Protein AF-A0A2C4HBW7-F1 (afdb_monomer_lite)

Sequence (52 aa):
MDTKQLLTLESRISENRTTEMQSSNLRLVLPQPFYEIYSTSQQIWLMDFRGF

pLDDT: mean 81.38, std 11.74, range [42.75, 91.88]

Foldseek 3Di:
DDQAEDEDPDPDDDVVVVVVCVVVSYAYEDAPVPLVSDDPVSSVRHHYPVVD

InterPro domains:
  IPR011335 Restriction endonuclease type II-like [SSF52980] (2-51)
  IPR015109 Restriction endonuclease, type II, EcoRII, C-terminal [PF09019] (2-52)
  IPR038365 EcoRII,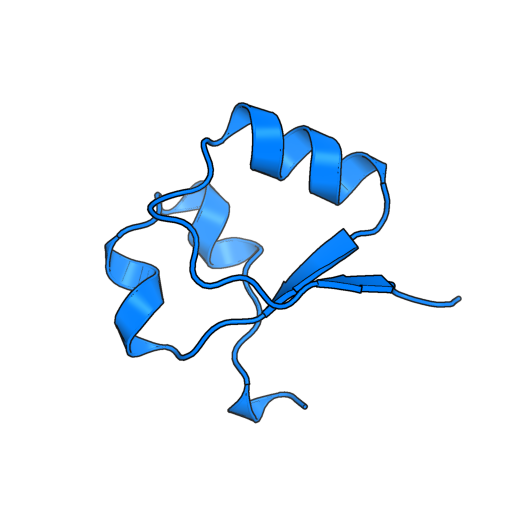 C-terminal domain superfamily [G3DSA:3.40.91.80] (1-52)

Secondary structure (DSSP, 8-state):
---EEE----S---HHHHHHHHHTTEEEB--GGGGGGS-HHHHHH-B-GGG-

Structure (mmCIF, N/CA/C/O backbone):
data_AF-A0A2C4HBW7-F1
#
_entry.id   AF-A0A2C4HBW7-F1
#
loop_
_atom_site.group_PDB
_atom_site.id
_atom_site.type_symbol
_atom_site.label_atom_id
_atom_site.label_alt_id
_atom_site.label_comp_id
_atom_site.label_asym_id
_atom_site.label_entity_id
_atom_site.label_seq_id
_atom_site.pdbx_PDB_ins_code
_atom_site.Cartn_x
_atom_site.Cartn_y
_atom_site.Cartn_z
_atom_site.occupancy
_atom_site.B_iso_or_equiv
_atom_site.auth_seq_id
_atom_site.auth_comp_id
_atom_site.auth_asym_id
_atom_site.auth_atom_id
_atom_site.pdbx_PDB_model_num
ATOM 1 N N . MET A 1 1 ? -20.640 -11.096 -3.563 1.00 42.75 1 MET A N 1
ATOM 2 C CA . MET A 1 1 ? -19.745 -10.265 -2.732 1.00 42.75 1 MET A CA 1
ATOM 3 C C . MET A 1 1 ? -18.933 -9.454 -3.704 1.00 42.75 1 MET A C 1
ATOM 5 O O . MET A 1 1 ? -18.072 -10.000 -4.380 1.00 42.75 1 MET A O 1
ATOM 9 N N . ASP A 1 2 ? -19.335 -8.203 -3.866 1.00 68.56 2 ASP A N 1
ATOM 10 C CA . ASP A 1 2 ? -18.960 -7.362 -4.993 1.00 68.56 2 ASP A CA 1
ATOM 11 C C . ASP A 1 2 ? -17.829 -6.434 -4.564 1.00 68.56 2 ASP A C 1
ATOM 13 O O . ASP A 1 2 ? -18.029 -5.502 -3.785 1.00 68.56 2 ASP A O 1
ATOM 17 N N . THR A 1 3 ? -16.620 -6.720 -5.039 1.00 72.56 3 THR A N 1
ATOM 18 C CA . THR A 1 3 ? -15.439 -5.903 -4.750 1.00 72.56 3 THR A CA 1
ATOM 19 C C . THR A 1 3 ? -15.422 -4.703 -5.686 1.00 72.56 3 THR A C 1
ATOM 21 O O . THR A 1 3 ? -15.285 -4.865 -6.900 1.00 72.56 3 THR A O 1
ATOM 24 N N . LYS A 1 4 ? -15.528 -3.491 -5.133 1.00 77.06 4 LYS A N 1
ATOM 25 C CA . LYS A 1 4 ? -15.389 -2.258 -5.916 1.00 77.06 4 LYS A CA 1
ATOM 26 C C . LYS A 1 4 ? -13.916 -2.023 -6.243 1.00 77.06 4 LYS A C 1
ATOM 28 O O . LYS A 1 4 ? -13.037 -2.223 -5.404 1.00 77.06 4 LYS A O 1
ATOM 33 N N . GLN A 1 5 ? -13.646 -1.585 -7.466 1.00 76.38 5 GLN A N 1
ATOM 34 C CA . GLN A 1 5 ? -12.297 -1.306 -7.955 1.00 76.38 5 GLN A CA 1
ATOM 35 C C . GLN A 1 5 ? -12.239 0.134 -8.452 1.00 76.38 5 GLN A C 1
ATOM 37 O O . GLN A 1 5 ? -13.153 0.589 -9.140 1.00 76.38 5 GLN A O 1
ATOM 42 N N . LEU A 1 6 ? -11.186 0.855 -8.067 1.00 77.25 6 LEU A N 1
ATOM 43 C CA . LEU A 1 6 ? -10.957 2.244 -8.461 1.00 77.25 6 LEU A CA 1
ATOM 44 C C . LEU A 1 6 ? -9.661 2.346 -9.261 1.00 77.25 6 LEU A C 1
ATOM 46 O O . LEU A 1 6 ? -8.612 1.890 -8.805 1.00 77.25 6 LEU A O 1
ATOM 50 N N . LEU A 1 7 ? -9.745 3.006 -10.415 1.00 68.50 7 LEU A N 1
ATOM 51 C CA . LEU A 1 7 ? -8.603 3.395 -11.231 1.00 68.50 7 LEU A CA 1
ATOM 52 C C . LEU A 1 7 ? -8.323 4.889 -11.035 1.00 68.50 7 LEU A C 1
ATOM 54 O O . LEU A 1 7 ? -9.223 5.709 -11.207 1.00 68.50 7 LEU A O 1
ATOM 58 N N . THR A 1 8 ? -7.089 5.253 -10.687 1.00 65.19 8 THR A N 1
ATOM 59 C CA . THR A 1 8 ? -6.675 6.657 -10.543 1.00 65.19 8 THR A CA 1
ATOM 60 C C . THR A 1 8 ? -5.215 6.861 -10.951 1.00 65.19 8 THR A C 1
ATOM 62 O O . THR A 1 8 ? -4.388 5.970 -10.767 1.00 65.19 8 THR A O 1
ATOM 65 N N . LEU A 1 9 ? -4.917 8.038 -11.512 1.00 56.09 9 LEU A N 1
ATOM 66 C CA . LEU A 1 9 ? -3.573 8.514 -11.874 1.00 56.09 9 LEU A CA 1
ATOM 67 C C . LEU A 1 9 ? -3.055 9.581 -10.886 1.00 56.09 9 LEU A C 1
ATOM 69 O O . LEU A 1 9 ? -2.071 10.262 -11.162 1.00 56.09 9 LEU A O 1
ATOM 73 N N . GLU A 1 10 ? -3.723 9.745 -9.740 1.00 57.03 10 GLU A N 1
ATOM 74 C CA . GLU A 1 10 ? -3.284 10.638 -8.664 1.00 57.03 10 GLU A CA 1
ATOM 75 C C . GLU A 1 10 ? -1.981 10.138 -8.014 1.00 57.03 10 GLU A C 1
ATOM 77 O O . GLU A 1 10 ? -1.804 8.952 -7.720 1.00 57.03 10 G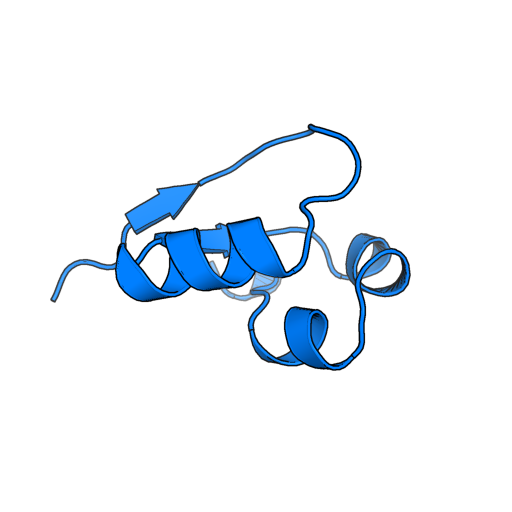LU A O 1
ATOM 82 N N . SER A 1 11 ? -1.060 11.067 -7.758 1.00 60.47 11 SER A N 1
ATOM 83 C CA . SER A 1 11 ? 0.241 10.811 -7.141 1.00 60.47 11 SER A CA 1
ATOM 84 C C . SER A 1 11 ? 0.107 10.376 -5.675 1.00 60.47 11 SER A C 1
ATOM 86 O O . SER A 1 11 ? -0.357 11.152 -4.846 1.00 60.47 11 SER A O 1
ATOM 88 N N . ARG A 1 12 ? 0.580 9.156 -5.375 1.00 68.06 12 ARG A N 1
ATOM 89 C CA . ARG A 1 12 ? 0.815 8.544 -4.046 1.00 68.06 12 ARG A CA 1
ATOM 90 C C . ARG A 1 12 ? -0.334 8.704 -3.036 1.00 68.06 12 ARG A C 1
ATOM 92 O O . ARG A 1 12 ? -0.416 9.677 -2.291 1.00 68.06 12 ARG A O 1
ATOM 99 N N . ILE A 1 13 ? -1.169 7.670 -2.927 1.00 79.06 13 ILE A N 1
ATOM 100 C CA . ILE A 1 13 ? -2.142 7.537 -1.832 1.00 79.06 13 ILE A CA 1
ATOM 101 C C . ILE A 1 13 ? -1.403 7.263 -0.508 1.00 79.06 13 ILE A C 1
ATOM 103 O O . ILE A 1 13 ? -0.535 6.393 -0.440 1.00 79.06 13 ILE A O 1
ATOM 107 N N . SER A 1 14 ? -1.749 8.005 0.550 1.00 85.25 14 SER A N 1
ATOM 108 C CA . SER A 1 14 ? -1.201 7.797 1.897 1.00 85.25 14 SER A CA 1
ATOM 109 C C . SER A 1 14 ? -1.713 6.500 2.532 1.00 85.25 14 SER A C 1
ATOM 111 O O . SER A 1 14 ? -2.792 6.019 2.191 1.00 85.25 14 SER A O 1
ATOM 113 N N . GLU A 1 15 ? -0.987 5.960 3.513 1.00 85.50 15 GLU A N 1
ATOM 114 C CA . GLU A 1 15 ? -1.417 4.747 4.228 1.00 85.50 15 GLU A CA 1
ATOM 115 C C . GLU A 1 15 ? -2.780 4.914 4.914 1.00 85.50 15 GLU A C 1
ATOM 117 O O . GLU A 1 15 ? -3.610 4.012 4.848 1.00 85.50 15 GLU A O 1
ATOM 122 N N . ASN A 1 16 ? -3.071 6.091 5.485 1.00 88.06 16 ASN A N 1
ATOM 123 C CA . ASN A 1 16 ? -4.389 6.369 6.069 1.00 88.06 16 ASN A CA 1
ATOM 124 C C . ASN A 1 16 ? -5.514 6.213 5.042 1.00 88.06 16 ASN A C 1
ATOM 126 O O . ASN A 1 16 ? -6.527 5.579 5.332 1.00 88.06 16 ASN A O 1
ATOM 130 N N . ARG A 1 17 ? -5.322 6.728 3.820 1.00 85.81 17 ARG A N 1
ATOM 131 C CA . ARG A 1 17 ? -6.300 6.528 2.747 1.00 85.81 17 ARG A CA 1
ATOM 132 C C . ARG A 1 17 ? -6.371 5.068 2.306 1.00 85.81 17 ARG A C 1
ATOM 134 O O . ARG A 1 17 ? -7.462 4.591 2.022 1.00 85.81 17 ARG A O 1
ATOM 141 N N . THR A 1 18 ? -5.257 4.333 2.292 1.00 88.62 18 THR A N 1
ATOM 142 C CA . THR A 1 18 ? -5.276 2.879 2.053 1.00 88.62 18 THR A CA 1
ATOM 143 C C . THR A 1 18 ? -6.167 2.151 3.067 1.00 88.62 18 THR A C 1
ATOM 145 O O . THR A 1 18 ? -6.989 1.326 2.668 1.00 88.62 18 THR A O 1
ATOM 148 N N . THR A 1 19 ? -6.083 2.504 4.350 1.00 89.38 19 THR A N 1
ATOM 149 C CA . THR A 1 19 ? -6.939 1.948 5.413 1.00 89.38 19 THR A CA 1
ATOM 150 C C . THR A 1 19 ? -8.419 2.292 5.209 1.00 89.38 19 THR A C 1
ATOM 152 O O . THR A 1 19 ? -9.287 1.428 5.347 1.00 89.38 19 THR A O 1
ATOM 155 N N . GLU A 1 20 ? -8.737 3.532 4.827 1.00 90.38 20 GLU 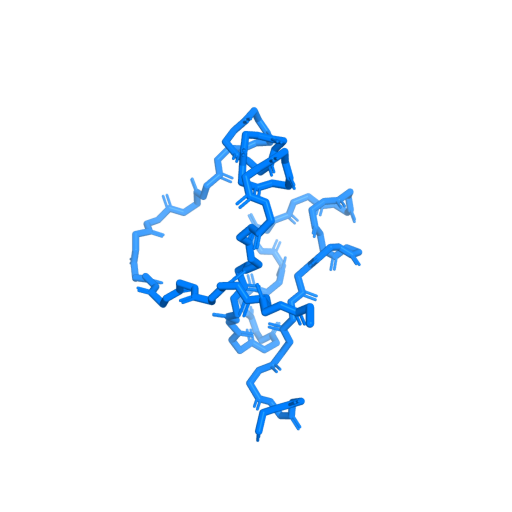A N 1
ATOM 156 C CA . GLU A 1 20 ? -10.117 3.940 4.516 1.00 90.38 20 GLU A CA 1
ATOM 157 C C . GLU A 1 20 ? -10.692 3.165 3.318 1.00 90.38 20 GLU A C 1
ATOM 159 O O . GLU A 1 20 ? -11.844 2.717 3.349 1.00 90.38 20 GLU A O 1
ATOM 164 N N . MET A 1 21 ? -9.884 2.958 2.275 1.00 90.62 21 MET A N 1
ATOM 165 C CA . MET A 1 21 ? -10.268 2.177 1.097 1.00 90.62 21 MET A CA 1
ATOM 166 C C . MET A 1 21 ? -10.511 0.703 1.446 1.00 90.62 21 MET A C 1
ATOM 168 O O . MET A 1 21 ? -11.516 0.136 1.013 1.00 90.62 21 MET A O 1
ATOM 172 N N . GLN A 1 22 ? -9.649 0.102 2.275 1.00 88.06 22 GLN A N 1
ATOM 173 C CA . GLN A 1 22 ? -9.827 -1.256 2.805 1.00 88.06 22 GLN A CA 1
ATOM 174 C C . GLN A 1 22 ? -11.158 -1.407 3.545 1.00 88.06 22 GLN A C 1
ATOM 176 O O . GLN A 1 22 ? -11.935 -2.306 3.226 1.00 88.06 22 GLN A O 1
ATOM 181 N N . SER A 1 23 ? -11.446 -0.492 4.475 1.00 91.88 23 SER A N 1
ATOM 182 C CA . SER A 1 23 ? -12.710 -0.460 5.226 1.00 91.88 23 SER A CA 1
ATOM 183 C C . SER A 1 23 ? -13.931 -0.320 4.305 1.00 91.88 23 SER A C 1
ATOM 185 O O . SER A 1 23 ? -14.996 -0.883 4.555 1.00 91.88 23 SER A O 1
ATOM 187 N N . SER A 1 24 ? -13.754 0.369 3.175 1.00 90.69 24 SER A N 1
ATOM 188 C CA . SER A 1 24 ? -14.794 0.591 2.166 1.00 90.69 24 SER A CA 1
ATOM 189 C C . SER A 1 24 ? -14.898 -0.520 1.109 1.00 90.69 24 SER A C 1
ATOM 191 O O . SER A 1 24 ? -15.635 -0.354 0.135 1.00 90.69 24 SER A O 1
ATOM 193 N N . ASN A 1 25 ? -14.185 -1.643 1.266 1.00 89.19 2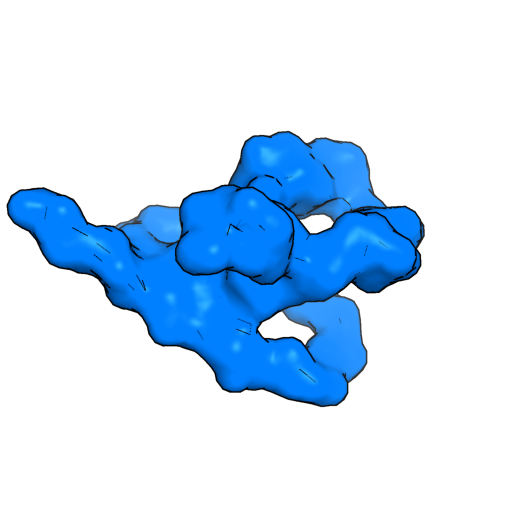5 ASN A N 1
ATOM 194 C CA . ASN A 1 25 ? -14.107 -2.736 0.281 1.00 89.19 25 ASN A CA 1
ATOM 195 C C . ASN A 1 25 ? -13.681 -2.269 -1.127 1.00 89.19 25 ASN A C 1
ATOM 197 O O . ASN A 1 25 ? -14.148 -2.794 -2.144 1.00 89.19 25 ASN A O 1
ATOM 201 N N . LEU A 1 26 ? -12.809 -1.262 -1.187 1.00 89.62 26 LEU A N 1
ATOM 202 C CA . LEU A 1 26 ? -12.304 -0.671 -2.419 1.00 89.62 26 LEU A CA 1
ATOM 203 C C . LEU A 1 26 ? -10.847 -1.075 -2.618 1.00 89.62 26 LEU A C 1
ATOM 205 O O . LEU A 1 26 ? -10.009 -0.674 -1.821 1.00 89.62 26 LEU A O 1
ATOM 209 N N . ARG A 1 27 ? -10.519 -1.817 -3.679 1.00 88.38 27 ARG A N 1
ATOM 210 C CA . ARG A 1 27 ? -9.123 -2.196 -3.967 1.00 88.38 27 ARG A CA 1
ATOM 211 C C . ARG A 1 27 ? -8.511 -1.299 -5.036 1.00 88.38 27 ARG A C 1
ATOM 213 O O . ARG A 1 27 ? -9.142 -1.031 -6.060 1.00 88.38 27 ARG A O 1
ATOM 220 N N . LEU A 1 28 ? -7.273 -0.866 -4.799 1.00 87.69 28 LEU A N 1
ATOM 221 C CA . LEU A 1 28 ? -6.489 -0.136 -5.788 1.00 87.69 28 LEU A CA 1
ATOM 222 C C . LEU A 1 28 ? -5.834 -1.123 -6.765 1.00 87.69 28 LEU A C 1
ATOM 224 O O . LEU A 1 28 ? -5.160 -2.067 -6.341 1.00 87.69 28 LEU A O 1
ATOM 228 N N . VAL A 1 29 ? -6.046 -0.893 -8.061 1.00 87.50 29 VAL A N 1
ATOM 229 C CA . VAL A 1 29 ? -5.461 -1.686 -9.150 1.00 87.50 29 VAL A CA 1
ATOM 230 C C . VAL A 1 29 ? -4.506 -0.799 -9.943 1.00 87.50 29 VAL A C 1
ATOM 232 O O . VAL A 1 29 ? -4.907 0.270 -10.405 1.00 87.50 29 VAL A O 1
ATOM 235 N N . LEU A 1 30 ? -3.245 -1.209 -10.075 1.00 84.25 30 LEU A N 1
ATOM 236 C CA . LEU A 1 30 ? -2.213 -0.450 -10.790 1.00 84.25 30 LEU A CA 1
ATOM 237 C C . LEU A 1 30 ? -1.119 -1.366 -11.364 1.00 84.25 30 LEU A C 1
ATOM 239 O O . LEU A 1 30 ? -0.944 -2.477 -10.873 1.00 84.25 30 LEU A O 1
ATOM 243 N N . PRO A 1 31 ? -0.363 -0.942 -12.394 1.00 86.69 31 PRO A N 1
ATOM 244 C CA . PRO A 1 31 ? 0.648 -1.789 -13.023 1.00 86.69 31 PRO A CA 1
ATOM 245 C C . PRO A 1 31 ? 1.829 -2.026 -12.078 1.00 86.69 31 PRO A C 1
ATOM 247 O O . PRO A 1 31 ? 2.233 -1.112 -11.357 1.00 86.69 31 PRO A O 1
ATOM 250 N N . GLN A 1 32 ? 2.444 -3.211 -12.138 1.00 85.38 32 GLN A N 1
ATOM 251 C CA . GLN A 1 32 ? 3.544 -3.571 -11.232 1.00 85.38 32 GLN A CA 1
ATOM 252 C C . GLN A 1 32 ? 4.693 -2.546 -11.094 1.00 85.38 32 GLN A C 1
ATOM 254 O O . GLN A 1 32 ? 5.149 -2.353 -9.967 1.00 85.38 32 GLN A O 1
ATOM 259 N N . PRO A 1 33 ? 5.134 -1.834 -12.154 1.00 87.44 33 PRO A N 1
ATOM 260 C CA . PRO A 1 33 ? 6.169 -0.800 -12.032 1.00 87.44 33 PRO A CA 1
ATOM 261 C C . PRO A 1 33 ? 5.852 0.312 -11.022 1.00 87.44 33 PRO A C 1
ATOM 263 O O . PRO A 1 33 ? 6.756 0.961 -10.511 1.00 87.44 33 PRO A O 1
ATOM 266 N N . PHE A 1 34 ? 4.576 0.537 -10.705 1.00 85.19 34 PHE A N 1
ATOM 267 C CA . PHE A 1 34 ? 4.159 1.565 -9.755 1.00 85.19 34 PHE A CA 1
ATOM 268 C C . PHE A 1 34 ? 4.099 1.065 -8.305 1.00 85.19 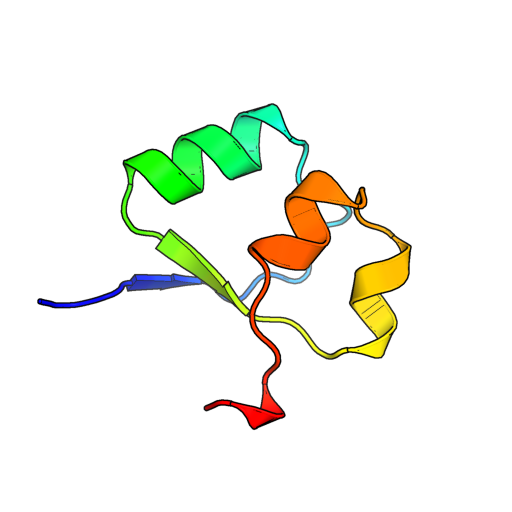34 PHE A C 1
ATOM 270 O O . PHE A 1 34 ? 3.753 1.840 -7.421 1.00 85.19 34 PHE A O 1
ATOM 277 N N . TYR A 1 35 ? 4.432 -0.194 -8.015 1.00 87.44 35 TYR A N 1
ATOM 278 C CA . TYR A 1 35 ? 4.436 -0.703 -6.637 1.00 87.44 35 TYR A CA 1
ATOM 279 C C . TYR A 1 35 ? 5.545 -0.051 -5.800 1.00 87.44 35 TYR A C 1
ATOM 281 O O . TYR A 1 35 ? 5.347 0.218 -4.617 1.00 87.44 35 TYR A O 1
ATOM 289 N N . GLU A 1 36 ? 6.686 0.261 -6.416 1.00 89.00 36 GLU A N 1
ATOM 290 C CA . GLU A 1 36 ? 7.890 0.762 -5.737 1.00 89.00 36 GLU A CA 1
ATOM 291 C C . GLU A 1 36 ? 7.701 2.129 -5.062 1.00 89.00 36 GLU A C 1
ATOM 293 O O . GLU A 1 36 ? 8.418 2.466 -4.123 1.00 89.00 36 GLU A O 1
ATOM 298 N N . ILE A 1 37 ? 6.708 2.912 -5.496 1.00 86.75 37 ILE A N 1
ATOM 299 C CA . ILE A 1 37 ? 6.392 4.218 -4.897 1.00 86.75 37 ILE A CA 1
ATOM 300 C C . ILE A 1 37 ? 5.479 4.118 -3.660 1.00 86.75 37 ILE A C 1
ATOM 302 O O . ILE A 1 37 ? 5.230 5.140 -3.005 1.00 86.75 37 ILE A O 1
ATOM 306 N N . TYR A 1 38 ? 4.999 2.916 -3.324 1.00 88.62 38 TYR A N 1
ATOM 307 C CA . TYR A 1 38 ? 4.188 2.611 -2.141 1.00 88.62 38 TYR A CA 1
ATOM 308 C C . TYR A 1 38 ? 5.006 1.886 -1.071 1.00 88.62 38 TYR A C 1
ATOM 310 O O . TYR A 1 38 ? 6.025 1.260 -1.367 1.00 88.62 38 TYR A O 1
ATOM 318 N N . SER A 1 39 ? 4.561 1.962 0.184 1.00 89.69 39 SER A N 1
ATOM 319 C CA . SER A 1 39 ? 5.209 1.234 1.275 1.00 89.69 39 SER A CA 1
ATOM 320 C C . SER A 1 39 ? 4.978 -0.275 1.166 1.00 89.69 39 SER A C 1
ATOM 322 O O . SER A 1 39 ? 4.044 -0.743 0.514 1.00 89.69 39 SER A O 1
ATOM 324 N N . THR A 1 40 ? 5.814 -1.064 1.842 1.00 90.81 40 THR A N 1
ATOM 325 C CA . THR A 1 40 ? 5.700 -2.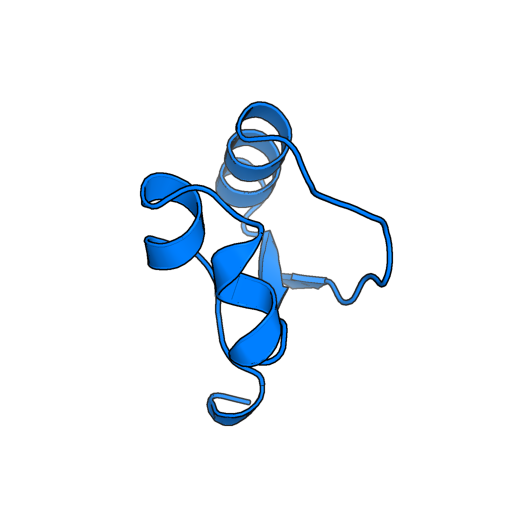530 1.855 1.00 90.81 40 THR A CA 1
ATOM 326 C C . THR A 1 40 ? 4.330 -3.004 2.349 1.00 90.81 40 THR A C 1
ATOM 328 O O . THR A 1 40 ? 3.777 -3.953 1.799 1.00 90.81 40 THR A O 1
ATOM 331 N N . SER A 1 41 ? 3.750 -2.330 3.349 1.00 89.75 41 SER A N 1
ATOM 332 C CA . SER A 1 41 ? 2.412 -2.646 3.866 1.00 89.75 41 SER A CA 1
ATOM 333 C C . SER A 1 41 ? 1.332 -2.416 2.807 1.00 89.75 41 SER A C 1
ATOM 335 O O . SER A 1 41 ? 0.449 -3.255 2.628 1.00 89.75 41 SER A O 1
ATOM 337 N N . GLN A 1 42 ? 1.432 -1.319 2.054 1.00 90.62 42 GLN A N 1
ATOM 338 C CA . GLN A 1 42 ? 0.520 -1.014 0.957 1.00 90.62 42 GLN A CA 1
ATOM 339 C C . GLN A 1 42 ? 0.683 -2.011 -0.195 1.00 90.62 42 GLN A C 1
ATOM 341 O O . GLN A 1 42 ? -0.321 -2.516 -0.687 1.00 90.62 42 GLN A O 1
ATOM 346 N N . GLN A 1 43 ? 1.914 -2.350 -0.591 1.00 91.12 43 GLN A N 1
ATOM 347 C CA . GLN A 1 43 ? 2.197 -3.270 -1.704 1.00 91.12 43 GLN A CA 1
ATOM 348 C C . GLN A 1 43 ? 1.528 -4.641 -1.549 1.00 91.12 43 GLN A C 1
ATOM 350 O O . GLN A 1 43 ? 1.031 -5.182 -2.534 1.00 91.12 43 GLN A O 1
ATOM 355 N N . ILE A 1 44 ? 1.463 -5.177 -0.325 1.00 90.69 44 ILE A N 1
ATOM 356 C CA . ILE A 1 44 ? 0.786 -6.453 -0.020 1.00 90.69 44 ILE A CA 1
ATOM 357 C C . ILE A 1 44 ? -0.715 -6.390 -0.351 1.00 90.69 44 ILE A C 1
ATOM 359 O O . ILE A 1 44 ? -1.336 -7.407 -0.658 1.00 90.69 44 ILE A O 1
ATOM 363 N N . TRP A 1 45 ? -1.303 -5.197 -0.295 1.00 90.31 45 TRP A N 1
ATOM 364 C CA . TRP A 1 45 ? -2.723 -4.963 -0.525 1.00 90.31 45 TRP A CA 1
ATOM 365 C C . TRP A 1 45 ? -3.073 -4.562 -1.974 1.00 90.31 45 TRP A C 1
ATOM 367 O O . TRP A 1 45 ? -4.229 -4.694 -2.390 1.00 90.31 45 TRP A O 1
ATOM 377 N N . LEU A 1 46 ? -2.099 -4.086 -2.755 1.00 89.56 46 LEU A N 1
ATOM 378 C CA . LEU A 1 46 ? -2.297 -3.664 -4.144 1.00 89.56 46 LEU A CA 1
ATOM 379 C C . LEU A 1 46 ? -2.586 -4.845 -5.079 1.00 89.56 46 LEU A C 1
ATOM 381 O O . LEU A 1 46 ? -2.058 -5.944 -4.908 1.00 89.56 46 LEU A O 1
ATOM 385 N N . MET A 1 47 ? -3.359 -4.592 -6.136 1.00 88.81 47 MET A N 1
ATOM 386 C CA . MET A 1 47 ? -3.595 -5.555 -7.212 1.00 88.81 47 MET A CA 1
ATOM 387 C C . MET A 1 47 ? -2.975 -5.089 -8.530 1.00 88.81 47 MET A C 1
ATOM 389 O O . MET A 1 47 ? -3.085 -3.923 -8.900 1.00 88.81 47 MET A O 1
ATOM 393 N N . ASP A 1 48 ? -2.374 -6.025 -9.258 1.00 85.56 48 ASP A N 1
ATOM 394 C CA . ASP A 1 48 ? -1.842 -5.773 -10.591 1.00 85.56 48 ASP A CA 1
ATOM 395 C C . ASP A 1 48 ? -2.941 -5.904 -11.652 1.00 85.56 48 ASP A C 1
ATOM 397 O O . ASP A 1 48 ? -3.806 -6.777 -11.559 1.00 85.56 48 ASP A O 1
ATOM 401 N N . PHE A 1 49 ? -2.859 -5.089 -12.703 1.00 76.88 49 PHE A N 1
ATOM 402 C CA . PHE A 1 49 ? -3.725 -5.178 -13.880 1.00 76.88 49 PHE A CA 1
ATOM 403 C C . PHE A 1 49 ? -3.697 -6.549 -14.550 1.00 76.88 49 PHE A C 1
ATOM 405 O O . PHE A 1 49 ? -4.708 -6.973 -15.089 1.00 76.88 49 PHE A O 1
ATOM 412 N N . ARG A 1 50 ? -2.569 -7.269 -14.490 1.00 77.38 50 ARG A N 1
ATOM 413 C CA . ARG A 1 50 ? -2.472 -8.648 -15.011 1.00 77.38 50 ARG A CA 1
ATOM 414 C C . ARG A 1 50 ? -3.375 -9.647 -14.275 1.00 77.38 50 ARG A C 1
ATOM 416 O O . ARG A 1 50 ? -3.512 -10.776 -14.732 1.00 77.38 50 ARG A O 1
ATOM 423 N N . GLY A 1 51 ? -3.938 -9.267 -13.128 1.00 59.53 51 GLY A N 1
ATOM 424 C CA . GLY A 1 51 ? -4.926 -10.057 -12.400 1.00 59.53 51 GLY A CA 1
ATOM 425 C C . GLY A 1 51 ? -6.383 -9.746 -12.766 1.00 59.53 51 GLY A C 1
ATOM 426 O O . GLY A 1 51 ? -7.261 -10.283 -12.088 1.00 59.53 51 GLY A O 1
ATOM 427 N N . PHE A 1 52 ? -6.635 -8.869 -13.749 1.00 54.81 52 PHE A N 1
ATOM 428 C CA . PHE A 1 52 ? -7.963 -8.490 -14.245 1.00 54.81 52 PHE A CA 1
ATOM 429 C C . PHE A 1 52 ? -8.230 -9.029 -15.654 1.00 54.81 52 PHE A C 1
ATOM 431 O O . PHE A 1 52 ? -7.268 -9.086 -16.452 1.00 54.81 52 PHE A O 1
#

Organism: NCBI:txid1890302

Radius of gyration: 10.45 Å; chains: 1; bounding box: 28×21×21 Å